Protein AF-A0A5E4KLP7-F1 (afdb_monomer)

Solvent-accessible surface area (backbone atoms only — not comparable to full-atom values): 4442 Å² total; per-residue (Å²): 140,87,85,91,81,89,80,81,84,74,79,80,65,84,77,78,87,73,80,65,88,74,65,68,34,84,42,56,14,71,84,81,64,47,83,36,77,34,80,54,83,82,77,74,88,56,85,45,60,40,77,65,58,42,59,72,68,50,74,83,84,125

Sequence (62 aa):
MNYENRGGFRPSGPRNMHMGPREMHKATCADCGQETEVPFVPSGDRPVYCRDCYQNHRPKRY

Secondary structure (DSSP, 8-state):
---------------------PPPEEEE-TTT--EEEESS---SSS----HHHHHHHS----

pLDDT: mean 77.71, std 13.3, range [47.5, 92.06]

Radius of gyration: 22.5 Å; Cα contacts (8 Å, |Δi|>4): 46; chains: 1; bounding box: 39×64×27 Å

Mean predicted aligned error: 13.05 Å

Structure (mmCIF, N/CA/C/O backbone):
data_AF-A0A5E4KLP7-F1
#
_entry.id   AF-A0A5E4KLP7-F1
#
loop_
_atom_site.group_PDB
_atom_site.id
_atom_site.type_symbol
_atom_site.label_atom_id
_atom_site.label_alt_id
_atom_site.label_comp_id
_atom_site.label_asym_id
_atom_site.label_entity_id
_atom_site.label_seq_id
_atom_site.pdbx_PDB_ins_code
_atom_site.Cartn_x
_atom_site.Cartn_y
_atom_site.Cartn_z
_atom_site.occupancy
_atom_site.B_iso_or_equiv
_atom_site.auth_seq_id
_atom_site.auth_comp_id
_atom_site.auth_asym_id
_atom_site.auth_atom_id
_atom_site.pdbx_PDB_model_num
ATOM 1 N N . MET A 1 1 ? 30.645 -58.053 13.707 1.00 48.75 1 MET A N 1
ATOM 2 C CA . MET A 1 1 ? 29.335 -57.694 13.122 1.00 48.75 1 MET A CA 1
ATOM 3 C C . MET A 1 1 ? 29.448 -56.265 12.613 1.00 48.75 1 MET A C 1
ATOM 5 O O . MET A 1 1 ? 29.420 -55.352 13.421 1.00 48.75 1 MET A O 1
ATOM 9 N N . ASN A 1 2 ? 29.690 -56.096 11.309 1.00 47.50 2 ASN A N 1
ATOM 10 C CA . ASN A 1 2 ? 29.885 -54.803 10.642 1.00 47.50 2 ASN A CA 1
ATOM 11 C C . ASN A 1 2 ? 28.598 -54.415 9.907 1.00 47.50 2 ASN A C 1
ATOM 13 O O . ASN A 1 2 ? 28.123 -55.188 9.077 1.00 47.50 2 ASN A O 1
ATOM 17 N N . TYR A 1 3 ? 28.055 -53.230 10.183 1.00 57.94 3 TYR A N 1
ATOM 18 C CA . TYR A 1 3 ? 26.993 -52.619 9.376 1.00 57.94 3 TYR A CA 1
ATOM 19 C C . TYR A 1 3 ? 27.314 -51.140 9.127 1.00 57.94 3 TYR A C 1
ATOM 21 O O . TYR A 1 3 ? 26.579 -50.233 9.504 1.00 57.94 3 TYR A O 1
ATOM 29 N N . GLU A 1 4 ? 28.468 -50.894 8.512 1.00 59.88 4 GLU A N 1
ATOM 30 C CA . GLU A 1 4 ? 28.978 -49.560 8.189 1.00 59.88 4 GLU A CA 1
ATOM 31 C C . GLU A 1 4 ? 28.614 -49.172 6.752 1.00 59.88 4 GLU A C 1
ATOM 33 O O . GLU A 1 4 ? 29.479 -49.053 5.893 1.00 59.88 4 GLU A O 1
ATOM 38 N N . ASN A 1 5 ? 27.319 -49.028 6.452 1.00 59.41 5 ASN A N 1
ATOM 39 C CA . ASN A 1 5 ? 26.865 -48.413 5.199 1.00 59.41 5 ASN A CA 1
ATOM 40 C C . ASN A 1 5 ? 25.389 -47.995 5.273 1.00 59.41 5 ASN A C 1
ATOM 42 O O . ASN A 1 5 ? 24.496 -48.774 4.933 1.00 59.41 5 ASN A O 1
ATOM 46 N N . ARG A 1 6 ? 25.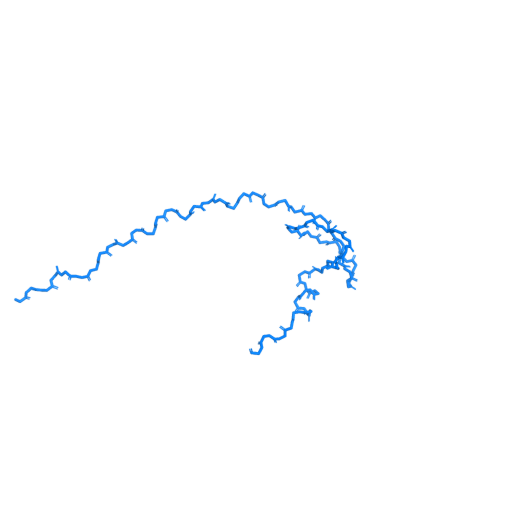123 -46.745 5.681 1.00 58.84 6 ARG A N 1
ATOM 47 C CA . ARG A 1 6 ? 23.951 -45.973 5.223 1.00 58.84 6 ARG A CA 1
ATOM 48 C C . ARG A 1 6 ? 24.032 -44.513 5.676 1.00 58.84 6 ARG A C 1
ATOM 50 O O . ARG A 1 6 ? 23.632 -44.168 6.779 1.00 58.84 6 ARG A O 1
ATOM 57 N N . GLY A 1 7 ? 24.516 -43.645 4.794 1.00 55.50 7 GLY A N 1
ATOM 58 C CA . GLY A 1 7 ? 24.455 -42.201 5.019 1.00 55.50 7 GLY A CA 1
ATOM 59 C C . GLY A 1 7 ? 25.231 -41.401 3.988 1.00 55.50 7 GLY A C 1
ATOM 60 O O . GLY A 1 7 ? 26.082 -40.601 4.351 1.00 55.50 7 GLY A O 1
ATOM 61 N N . GLY A 1 8 ? 24.989 -41.661 2.701 1.00 58.94 8 GLY A N 1
ATOM 62 C CA . GLY A 1 8 ? 25.622 -40.923 1.613 1.00 58.94 8 GLY A CA 1
ATOM 63 C C . GLY A 1 8 ? 25.343 -39.422 1.709 1.00 58.94 8 GLY A C 1
ATOM 64 O O . GLY A 1 8 ? 24.195 -38.987 1.807 1.00 58.94 8 GLY A O 1
ATOM 65 N N . PHE A 1 9 ? 26.420 -38.646 1.648 1.00 59.38 9 PHE A N 1
ATOM 66 C CA . PHE A 1 9 ? 26.424 -37.208 1.442 1.00 59.38 9 PHE A CA 1
ATOM 67 C C . PHE A 1 9 ? 25.541 -36.825 0.245 1.00 59.38 9 PHE A C 1
ATOM 69 O O . PHE A 1 9 ? 25.784 -37.255 -0.881 1.00 59.38 9 PHE A O 1
ATOM 76 N N . ARG A 1 10 ? 24.567 -35.939 0.462 1.00 63.44 10 ARG A N 1
ATOM 77 C CA . ARG A 1 10 ? 24.087 -35.044 -0.596 1.00 63.44 10 ARG A CA 1
ATOM 78 C C . ARG A 1 10 ? 24.651 -33.660 -0.299 1.00 63.44 10 ARG A C 1
ATOM 80 O O . ARG A 1 10 ? 24.043 -32.947 0.501 1.00 63.44 10 ARG A O 1
ATOM 87 N N . PRO A 1 11 ? 25.803 -33.268 -0.875 1.00 59.75 11 PRO A N 1
ATOM 88 C CA . PRO A 1 11 ? 26.202 -31.874 -0.817 1.00 59.75 11 PRO A CA 1
ATOM 89 C C . PRO A 1 11 ? 25.068 -31.082 -1.462 1.00 59.75 11 PRO A C 1
ATOM 91 O O . PRO A 1 11 ? 24.728 -31.285 -2.628 1.00 59.75 11 PRO A O 1
ATOM 94 N N . SER A 1 12 ? 24.410 -30.246 -0.662 1.00 63.94 12 SER A N 1
ATOM 95 C CA . SER A 1 12 ? 23.445 -29.287 -1.175 1.00 63.94 12 SER A CA 1
ATOM 96 C C . SER A 1 12 ? 24.230 -28.361 -2.092 1.00 63.94 12 SER A C 1
ATOM 98 O O . SER A 1 12 ? 24.974 -27.510 -1.611 1.00 63.94 12 SER A O 1
ATOM 100 N N . GLY A 1 13 ? 24.140 -28.610 -3.400 1.00 63.38 13 GLY A N 1
ATOM 101 C CA . GLY A 1 13 ? 24.809 -27.815 -4.421 1.00 63.38 13 GLY A CA 1
ATOM 102 C C . GLY A 1 13 ? 24.493 -26.325 -4.258 1.00 63.38 13 GLY A C 1
ATOM 103 O O . GLY A 1 13 ? 23.489 -25.973 -3.623 1.00 63.38 13 GLY A O 1
ATOM 104 N N . PRO A 1 14 ? 25.348 -25.440 -4.797 1.00 62.84 14 PRO A N 1
ATOM 105 C CA . PRO A 1 14 ? 25.191 -24.003 -4.645 1.00 62.84 14 PRO A CA 1
ATOM 106 C C . PRO A 1 14 ? 23.795 -23.614 -5.117 1.00 62.84 14 PRO A C 1
ATOM 108 O O . PRO A 1 14 ? 23.408 -23.869 -6.259 1.00 62.84 14 PRO A O 1
ATOM 111 N N . ARG A 1 15 ? 23.002 -23.057 -4.199 1.00 64.88 15 ARG A N 1
ATOM 112 C CA . ARG A 1 15 ? 21.640 -22.633 -4.499 1.00 64.88 15 ARG A CA 1
ATOM 113 C C . ARG A 1 15 ? 21.751 -21.471 -5.463 1.00 64.88 15 ARG A C 1
ATOM 115 O O . ARG A 1 15 ? 22.129 -20.371 -5.078 1.00 64.88 15 ARG A O 1
ATOM 122 N N . ASN A 1 16 ? 21.502 -21.802 -6.718 1.00 58.59 16 ASN A N 1
ATOM 123 C CA . ASN A 1 16 ? 21.636 -20.965 -7.886 1.00 58.59 16 ASN A CA 1
ATOM 124 C C . ASN A 1 16 ? 21.041 -19.565 -7.627 1.00 58.59 16 ASN A C 1
ATOM 126 O O . ASN A 1 16 ? 19.824 -19.384 -7.623 1.00 58.59 16 ASN A O 1
ATOM 130 N N . MET A 1 17 ? 21.928 -18.601 -7.376 1.00 61.16 17 MET A N 1
ATOM 131 C CA . MET A 1 17 ? 21.701 -17.173 -7.122 1.00 61.16 17 MET A CA 1
ATOM 132 C C . MET A 1 17 ? 21.195 -16.462 -8.394 1.00 61.16 17 MET A C 1
ATOM 134 O O . MET A 1 17 ? 21.863 -15.600 -8.944 1.00 61.16 17 MET A O 1
ATOM 138 N N . HIS A 1 18 ? 20.015 -16.831 -8.896 1.00 62.31 18 HIS A N 1
ATOM 139 C CA . HIS A 1 18 ? 19.386 -16.167 -10.052 1.00 62.31 18 HIS A CA 1
ATOM 140 C C . HIS A 1 18 ? 18.176 -15.313 -9.665 1.00 62.31 18 HIS A C 1
ATOM 142 O O . HIS A 1 18 ? 17.259 -15.117 -10.458 1.00 62.31 18 HIS A O 1
ATOM 148 N N . MET A 1 19 ? 18.164 -14.760 -8.453 1.00 59.78 19 MET A N 1
ATOM 149 C CA . MET A 1 19 ? 17.248 -13.665 -8.139 1.00 59.78 19 MET A CA 1
ATOM 150 C C . MET A 1 19 ? 17.875 -12.385 -8.699 1.00 59.78 19 MET A C 1
ATOM 152 O O . MET A 1 19 ? 18.519 -11.633 -7.973 1.00 59.78 19 MET A O 1
ATOM 156 N N . GLY A 1 20 ? 17.778 -12.200 -10.021 1.00 68.44 20 GLY A N 1
ATOM 157 C CA . GLY A 1 20 ? 18.133 -10.931 -10.654 1.00 68.44 20 GLY A CA 1
ATOM 158 C C . GLY A 1 20 ? 17.430 -9.775 -9.929 1.00 68.44 20 GLY A C 1
ATOM 159 O O . GLY A 1 20 ? 16.366 -9.998 -9.339 1.00 68.44 20 GLY A O 1
ATOM 160 N N . PRO A 1 21 ? 18.020 -8.567 -9.903 1.00 72.12 21 PRO A N 1
ATOM 161 C CA . PRO A 1 21 ? 17.423 -7.432 -9.212 1.00 72.12 21 PRO A CA 1
ATOM 162 C C . PRO A 1 21 ? 15.997 -7.225 -9.731 1.00 72.12 21 PRO A C 1
ATOM 164 O O . PRO A 1 21 ? 15.786 -6.936 -10.905 1.00 72.12 21 PRO A O 1
ATOM 167 N N . ARG A 1 22 ? 15.010 -7.452 -8.861 1.00 75.56 22 ARG A N 1
ATOM 168 C CA . ARG A 1 22 ? 13.601 -7.179 -9.157 1.00 75.56 22 ARG A CA 1
ATOM 169 C C . ARG A 1 22 ? 13.445 -5.669 -9.242 1.00 75.56 22 ARG A C 1
ATOM 171 O O . ARG A 1 22 ? 13.749 -4.979 -8.271 1.00 75.56 22 ARG A O 1
ATOM 178 N N . GLU A 1 23 ? 13.003 -5.181 -10.395 1.00 82.75 23 GLU A N 1
ATOM 179 C CA . GLU A 1 23 ? 12.658 -3.7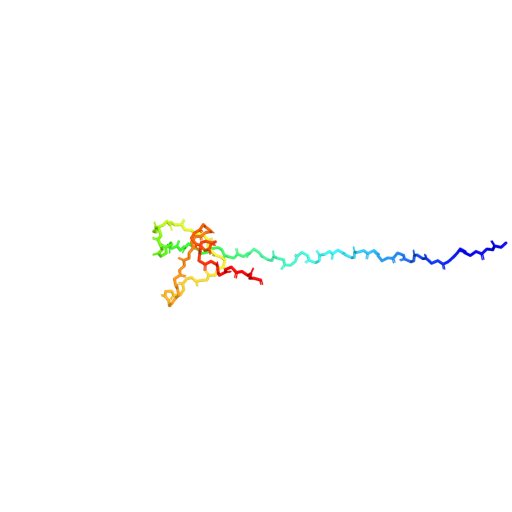76 -10.564 1.00 82.75 23 GLU A CA 1
ATOM 180 C C . GLU A 1 23 ? 11.506 -3.440 -9.614 1.00 82.75 23 GLU A C 1
ATOM 182 O O . GLU A 1 23 ? 10.459 -4.092 -9.605 1.00 82.75 23 GLU A O 1
ATOM 187 N N . MET A 1 24 ? 11.750 -2.462 -8.746 1.00 88.81 24 MET A N 1
ATOM 188 C CA . MET A 1 24 ? 10.764 -1.958 -7.803 1.00 88.81 24 MET A CA 1
ATOM 189 C C . MET A 1 24 ? 10.090 -0.749 -8.442 1.00 88.81 24 MET A C 1
ATOM 191 O O . MET A 1 24 ? 10.752 0.222 -8.808 1.00 88.81 24 MET A O 1
ATOM 195 N N . HIS A 1 25 ? 8.772 -0.801 -8.579 1.00 88.88 25 HIS A N 1
ATOM 196 C CA . HIS A 1 25 ? 7.974 0.294 -9.108 1.00 88.88 25 HIS A CA 1
ATOM 197 C C . HIS A 1 25 ? 7.303 1.045 -7.964 1.00 88.88 25 HIS A C 1
ATOM 199 O O . HIS A 1 25 ? 6.748 0.437 -7.046 1.00 88.88 25 HIS A O 1
ATOM 205 N N . LYS A 1 26 ? 7.327 2.378 -8.035 1.00 89.88 26 LYS A N 1
ATOM 206 C CA . LYS A 1 26 ? 6.565 3.228 -7.120 1.00 89.88 26 LYS A CA 1
ATOM 207 C C . LYS A 1 26 ? 5.080 3.119 -7.443 1.00 89.88 26 LYS A C 1
ATOM 209 O O . LYS A 1 26 ? 4.681 3.258 -8.598 1.00 89.88 26 LYS A O 1
ATOM 214 N N . ALA A 1 27 ? 4.274 2.889 -6.419 1.00 90.62 27 ALA A N 1
ATOM 215 C CA . ALA A 1 27 ? 2.829 2.809 -6.508 1.00 90.62 27 ALA A CA 1
ATOM 216 C C . ALA A 1 27 ? 2.183 3.479 -5.292 1.00 90.62 27 ALA A C 1
ATOM 218 O O . ALA A 1 27 ? 2.764 3.530 -4.211 1.00 90.62 27 ALA A O 1
ATOM 219 N N . THR A 1 28 ? 0.956 3.960 -5.459 1.00 91.19 28 THR A N 1
ATOM 220 C CA . THR A 1 28 ? 0.172 4.555 -4.372 1.00 91.19 28 THR A CA 1
ATOM 221 C C . THR A 1 28 ? -0.793 3.518 -3.812 1.00 91.19 28 THR A C 1
ATOM 223 O O . THR A 1 28 ? -1.503 2.856 -4.570 1.00 91.19 28 THR A O 1
ATOM 226 N N . CYS A 1 29 ? -0.834 3.368 -2.486 1.00 91.56 29 CYS A N 1
ATOM 227 C CA . CYS A 1 29 ? -1.795 2.491 -1.826 1.00 91.56 29 CYS A CA 1
ATOM 228 C C . CYS A 1 29 ?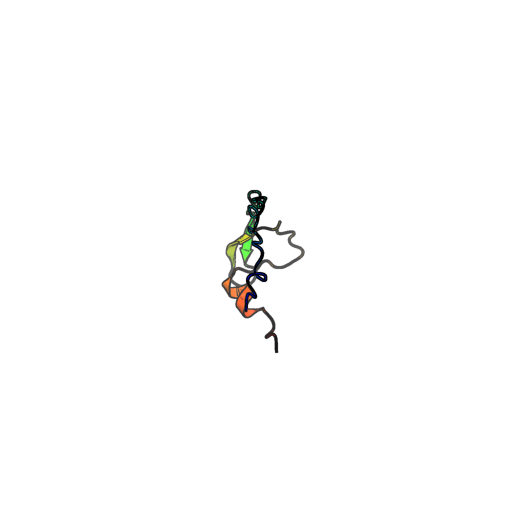 -3.222 3.012 -2.045 1.00 91.56 29 CYS A C 1
ATOM 230 O O . CYS A 1 29 ? -3.529 4.139 -1.665 1.00 91.56 29 CYS A O 1
ATOM 232 N N . ALA A 1 30 ? -4.104 2.183 -2.598 1.00 89.50 30 ALA A N 1
ATOM 233 C CA . ALA A 1 30 ? -5.494 2.546 -2.870 1.00 89.50 30 ALA A CA 1
ATOM 234 C C . ALA A 1 30 ? -6.347 2.723 -1.598 1.00 89.50 30 ALA A C 1
ATOM 236 O O . ALA A 1 30 ? -7.411 3.326 -1.661 1.00 89.50 30 ALA A O 1
ATOM 237 N N . ASP A 1 31 ? -5.889 2.194 -0.462 1.00 89.81 31 ASP A N 1
ATOM 238 C CA . ASP A 1 31 ? -6.640 2.188 0.798 1.00 89.81 31 ASP A CA 1
ATOM 239 C C . ASP A 1 31 ? -6.242 3.357 1.714 1.00 89.81 31 ASP A C 1
ATOM 241 O O . ASP A 1 31 ? -7.084 4.114 2.185 1.00 89.81 31 ASP A O 1
ATOM 245 N N . CYS A 1 32 ? -4.937 3.562 1.911 1.00 91.38 32 CYS A N 1
ATOM 246 C CA . CYS A 1 32 ? -4.416 4.588 2.818 1.00 91.38 32 CYS A CA 1
ATOM 247 C C . CYS A 1 32 ? -3.684 5.745 2.114 1.00 91.38 32 CYS A C 1
ATOM 249 O O . CYS A 1 32 ? -3.222 6.663 2.784 1.00 91.38 32 CYS A O 1
ATOM 251 N N . GLY A 1 33 ? -3.502 5.692 0.789 1.00 89.25 33 GLY A N 1
ATOM 252 C CA . GLY A 1 33 ? -2.871 6.762 0.003 1.00 89.25 33 GLY A CA 1
ATOM 253 C C . GLY A 1 33 ? -1.348 6.888 0.129 1.00 89.25 33 GLY A C 1
ATOM 254 O O . GLY A 1 33 ? -0.776 7.816 -0.434 1.00 89.25 33 GLY A O 1
ATOM 255 N N . GLN A 1 34 ? -0.672 5.985 0.848 1.00 90.12 34 GLN A N 1
ATOM 256 C CA . GLN A 1 34 ? 0.783 6.059 1.041 1.00 90.12 34 GLN A CA 1
ATOM 257 C C . GLN A 1 34 ? 1.562 5.585 -0.196 1.00 90.12 34 GLN A C 1
ATOM 259 O O . GLN A 1 34 ? 1.120 4.671 -0.897 1.00 90.12 34 GLN A O 1
ATOM 264 N N . GLU A 1 35 ? 2.744 6.154 -0.429 1.00 90.06 35 GLU A N 1
ATOM 265 C CA . GLU A 1 35 ? 3.673 5.684 -1.462 1.00 90.06 35 GLU A CA 1
ATOM 266 C C . GLU A 1 35 ? 4.335 4.366 -1.031 1.00 90.06 35 GLU A C 1
ATOM 268 O O . GLU A 1 35 ? 4.820 4.228 0.092 1.00 90.06 35 GLU A O 1
ATOM 273 N N . THR A 1 36 ? 4.349 3.372 -1.917 1.00 89.56 36 THR A N 1
ATOM 274 C 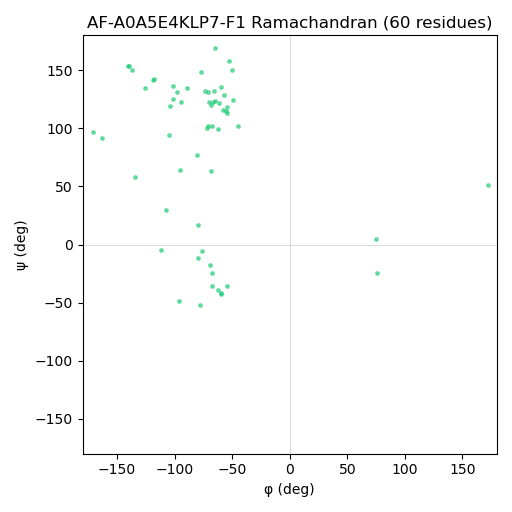CA . THR A 1 36 ? 4.931 2.053 -1.664 1.00 89.56 36 THR A CA 1
ATOM 275 C C . THR A 1 36 ? 5.690 1.542 -2.885 1.00 89.56 36 THR A C 1
ATOM 277 O O . THR A 1 36 ? 5.402 1.914 -4.021 1.00 89.56 36 THR A O 1
ATOM 280 N N . GLU A 1 37 ? 6.679 0.686 -2.650 1.00 90.06 37 GLU A N 1
ATOM 281 C CA . GLU A 1 37 ? 7.490 0.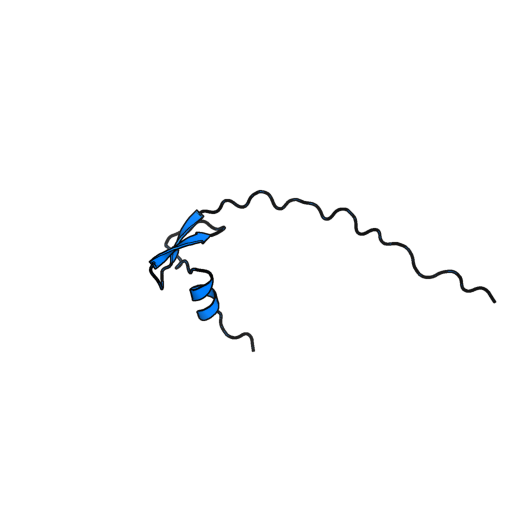081 -3.700 1.00 90.06 37 GLU A CA 1
ATOM 282 C C . GLU A 1 37 ? 7.055 -1.370 -3.898 1.00 90.06 37 GLU A C 1
ATOM 284 O O . GLU A 1 37 ? 7.139 -2.197 -2.985 1.00 90.06 37 GLU A O 1
ATOM 289 N N . VAL A 1 38 ? 6.585 -1.686 -5.102 1.00 87.88 38 VAL A N 1
ATOM 290 C CA . VAL A 1 38 ? 6.068 -3.009 -5.454 1.00 87.88 38 VAL A CA 1
ATOM 291 C C . VAL A 1 38 ? 6.899 -3.649 -6.566 1.00 87.88 38 VAL A C 1
ATOM 293 O O . VAL A 1 38 ? 7.320 -2.962 -7.491 1.00 87.88 38 VAL A O 1
ATOM 296 N N . PRO A 1 39 ? 7.126 -4.974 -6.530 1.00 86.00 39 PRO A N 1
ATOM 297 C CA . PRO A 1 39 ? 7.928 -5.681 -7.534 1.00 86.00 39 PRO A CA 1
ATOM 298 C C . PRO A 1 39 ? 7.147 -5.980 -8.830 1.00 86.00 39 PRO A C 1
ATOM 300 O O . PRO A 1 39 ? 7.503 -6.891 -9.572 1.00 86.00 39 PRO A O 1
ATOM 303 N N . PHE A 1 40 ? 6.021 -5.304 -9.056 1.00 84.81 40 PHE A N 1
ATOM 304 C CA . PHE A 1 40 ? 5.151 -5.485 -10.213 1.00 84.81 40 PHE A CA 1
ATOM 305 C C . PHE A 1 40 ? 4.709 -4.120 -10.737 1.00 84.81 40 PHE A C 1
ATO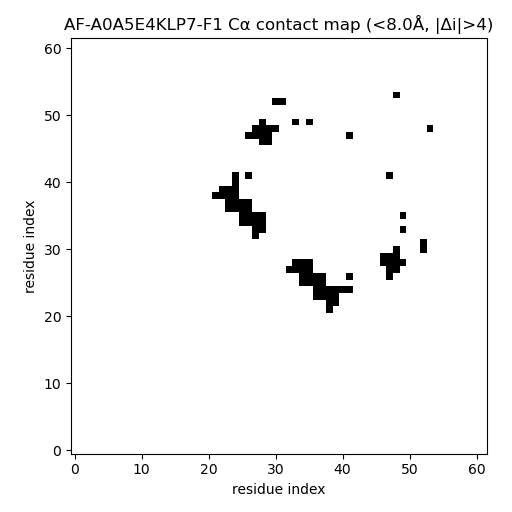M 307 O O . PHE A 1 40 ? 4.579 -3.172 -9.967 1.00 84.81 40 PHE A O 1
ATOM 314 N N . VAL A 1 41 ? 4.461 -4.017 -12.042 1.00 83.88 41 VAL A N 1
ATOM 315 C CA . VAL A 1 41 ? 4.005 -2.764 -12.654 1.00 83.88 41 VAL A CA 1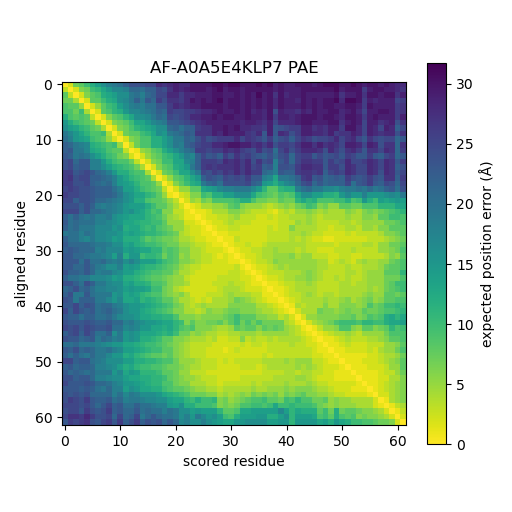
ATOM 316 C C . VAL A 1 41 ? 2.563 -2.477 -12.210 1.00 83.88 41 VAL A C 1
ATOM 318 O O . VAL A 1 41 ? 1.688 -3.319 -12.430 1.00 83.88 41 VAL A O 1
ATOM 321 N N . PRO A 1 42 ? 2.278 -1.320 -11.588 1.00 84.06 42 PRO A N 1
ATOM 322 C CA . PRO A 1 42 ? 0.916 -0.934 -11.244 1.00 84.06 42 PRO A CA 1
ATOM 323 C C . PRO A 1 42 ? 0.145 -0.556 -12.519 1.00 84.06 42 PRO A C 1
ATOM 325 O O . PRO A 1 42 ? 0.292 0.544 -13.038 1.00 84.06 42 PRO A O 1
ATOM 328 N N . SER A 1 43 ? -0.676 -1.469 -13.043 1.00 79.88 43 SER A N 1
ATOM 329 C CA . SER A 1 43 ? -1.424 -1.260 -14.299 1.00 79.88 43 SER A CA 1
ATOM 330 C C . SER A 1 43 ? -2.646 -0.337 -14.171 1.00 79.88 43 SER A C 1
ATOM 332 O O . SER A 1 43 ? -3.283 -0.033 -15.168 1.00 79.88 43 SER A O 1
ATOM 334 N N . GLY A 1 44 ? -3.013 0.105 -12.962 1.00 77.75 44 GLY A N 1
ATOM 335 C CA . GLY A 1 44 ? -4.227 0.901 -12.717 1.00 77.75 44 GLY A CA 1
ATOM 336 C C . GLY A 1 44 ? -5.530 0.089 -12.753 1.00 77.75 44 GLY A C 1
ATOM 337 O O . GLY A 1 44 ? -6.477 0.438 -12.056 1.00 77.75 44 GLY A O 1
ATOM 338 N N . ASP A 1 45 ? -5.552 -1.048 -13.456 1.00 82.81 45 ASP A N 1
ATOM 339 C CA . ASP A 1 45 ? -6.687 -1.986 -13.480 1.00 82.81 45 ASP A CA 1
ATOM 340 C C . ASP A 1 45 ? -6.925 -2.696 -12.136 1.00 82.81 45 ASP A C 1
ATOM 342 O O . ASP A 1 45 ? -8.017 -3.193 -11.860 1.00 82.81 45 ASP A O 1
ATOM 346 N N . ARG A 1 46 ? -5.883 -2.804 -11.300 1.00 83.44 46 ARG A N 1
ATOM 347 C CA . ARG A 1 46 ? -5.920 -3.486 -9.999 1.00 83.44 46 ARG A CA 1
ATOM 348 C C . ARG A 1 46 ? -5.433 -2.550 -8.893 1.00 83.44 46 ARG A C 1
ATOM 350 O O . ARG A 1 46 ? -4.382 -1.930 -9.068 1.00 83.44 46 ARG A O 1
ATOM 357 N N . PRO A 1 47 ? -6.133 -2.484 -7.745 1.00 87.50 47 PRO A N 1
ATOM 358 C CA . PRO A 1 47 ? -5.701 -1.661 -6.626 1.00 87.50 47 PRO A CA 1
ATOM 359 C C . PRO A 1 47 ? -4.386 -2.194 -6.053 1.00 87.50 47 PRO A C 1
ATOM 361 O O . PRO A 1 47 ? -4.234 -3.393 -5.802 1.00 87.50 47 PRO A O 1
ATOM 364 N N . VAL A 1 48 ? -3.430 -1.291 -5.843 1.00 90.00 48 VAL A N 1
ATOM 365 C CA . VAL A 1 48 ? -2.184 -1.596 -5.139 1.00 90.00 48 VAL A CA 1
ATOM 366 C C . VAL A 1 48 ? -2.389 -1.343 -3.658 1.00 90.00 48 VAL A C 1
ATOM 368 O O . VAL A 1 48 ? -2.929 -0.311 -3.269 1.00 90.00 48 VAL A O 1
ATOM 371 N N . TYR A 1 49 ? -1.930 -2.270 -2.827 1.00 90.62 49 TYR A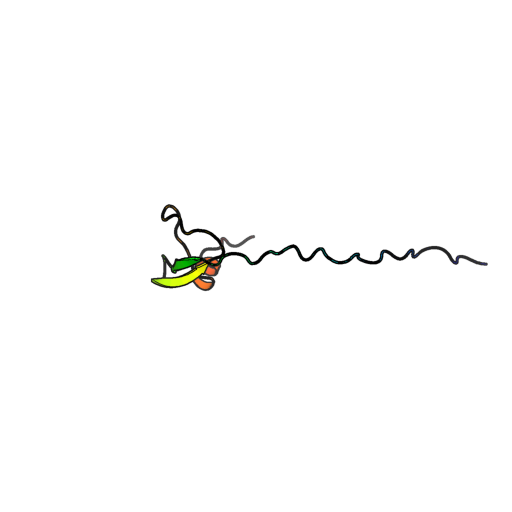 N 1
ATOM 372 C CA . TYR A 1 49 ? -1.985 -2.137 -1.379 1.00 90.62 49 TYR A CA 1
ATOM 373 C C . TYR A 1 49 ? -0.576 -2.162 -0.800 1.00 90.62 49 TYR A C 1
ATOM 375 O O . TYR A 1 49 ? 0.270 -2.943 -1.240 1.00 90.62 49 TYR A O 1
ATOM 383 N N . CYS A 1 50 ? -0.336 -1.334 0.216 1.00 90.62 50 CYS A N 1
ATOM 384 C CA . CYS A 1 50 ? 0.875 -1.434 1.018 1.00 90.62 50 CYS A CA 1
ATOM 385 C C . CYS A 1 50 ? 0.902 -2.760 1.794 1.00 90.62 50 CYS A C 1
ATOM 387 O O . CYS A 1 50 ? -0.098 -3.479 1.889 1.00 90.62 50 CYS A O 1
ATOM 389 N N . ARG A 1 51 ? 2.054 -3.079 2.391 1.00 86.44 51 ARG A N 1
ATOM 390 C CA . ARG A 1 51 ? 2.245 -4.312 3.165 1.00 86.44 51 ARG A CA 1
ATOM 391 C C . ARG A 1 51 ? 1.204 -4.483 4.280 1.00 86.44 51 ARG A C 1
ATOM 393 O O . ARG A 1 51 ? 0.797 -5.615 4.545 1.00 86.44 51 ARG A O 1
ATOM 400 N N . ASP A 1 52 ? 0.788 -3.397 4.918 1.00 90.00 52 ASP A N 1
ATOM 401 C CA . ASP A 1 52 ? -0.166 -3.413 6.029 1.00 90.00 52 ASP A CA 1
ATOM 402 C C . ASP A 1 52 ? -1.609 -3.595 5.543 1.00 90.00 52 ASP A C 1
ATOM 404 O O . ASP A 1 52 ? -2.275 -4.548 5.948 1.00 90.00 52 ASP A O 1
ATOM 408 N N . CYS A 1 53 ? -2.065 -2.772 4.591 1.00 92.06 53 CYS A N 1
ATOM 409 C CA . CYS A 1 53 ? -3.395 -2.911 3.989 1.00 92.06 53 CYS A CA 1
ATOM 410 C C . CYS A 1 53 ? -3.551 -4.278 3.308 1.00 92.06 53 CYS A C 1
ATOM 412 O O . CYS A 1 53 ? -4.563 -4.949 3.497 1.00 92.06 53 CYS A O 1
ATOM 414 N N . TYR A 1 54 ? -2.525 -4.764 2.596 1.00 89.06 54 TYR A N 1
ATOM 415 C CA . TYR A 1 54 ? -2.563 -6.096 1.989 1.00 89.06 54 TYR A CA 1
ATOM 416 C C . TYR A 1 54 ? -2.754 -7.190 3.041 1.00 89.06 54 TYR A C 1
ATOM 418 O O . TYR A 1 54 ? -3.551 -8.098 2.834 1.00 89.06 54 TYR A O 1
ATOM 426 N N . GLN A 1 55 ? -2.066 -7.111 4.186 1.00 87.75 55 GLN A N 1
ATOM 427 C CA . GLN A 1 55 ? -2.257 -8.070 5.278 1.00 87.75 55 GLN A CA 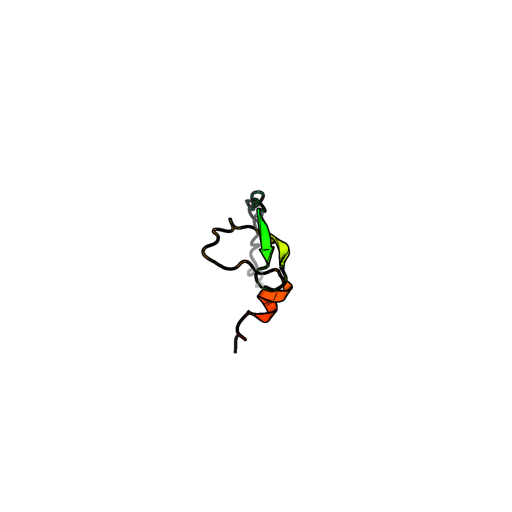1
ATOM 428 C C . GLN A 1 55 ? -3.680 -8.041 5.839 1.00 87.75 55 GLN A C 1
ATOM 430 O O . GLN A 1 55 ? -4.223 -9.111 6.105 1.00 87.75 55 GLN A O 1
ATOM 435 N N . ASN A 1 56 ? -4.287 -6.860 5.958 1.00 88.44 56 ASN A N 1
ATOM 436 C CA . ASN A 1 56 ? -5.669 -6.712 6.412 1.00 88.44 56 ASN A CA 1
ATOM 437 C C . ASN A 1 56 ? -6.688 -7.281 5.403 1.00 88.44 56 ASN A C 1
ATOM 439 O O . ASN A 1 56 ? -7.677 -7.893 5.792 1.00 88.44 56 ASN A O 1
ATOM 443 N N . HIS A 1 57 ? -6.416 -7.143 4.102 1.00 86.19 57 HIS A N 1
ATOM 444 C CA . HIS A 1 57 ? -7.256 -7.683 3.028 1.00 86.19 57 HIS A CA 1
ATOM 445 C C . HIS A 1 57 ? -7.061 -9.183 2.766 1.00 86.19 57 HIS A C 1
ATOM 447 O O . HIS A 1 57 ? -7.844 -9.779 2.021 1.00 86.19 57 HIS A O 1
ATOM 453 N N . ARG A 1 58 ? -6.028 -9.825 3.331 1.00 83.06 58 ARG A N 1
ATOM 454 C CA . ARG A 1 58 ? -5.806 -11.259 3.108 1.00 83.06 58 ARG A CA 1
ATOM 455 C C . ARG A 1 58 ? -6.949 -12.054 3.748 1.00 83.06 58 ARG A C 1
ATOM 457 O O . ARG A 1 58 ? -7.125 -11.975 4.964 1.00 83.06 58 ARG A O 1
ATOM 464 N N . PRO A 1 59 ? -7.686 -12.876 2.976 1.00 81.19 59 PRO A N 1
ATOM 465 C CA . PRO A 1 59 ? -8.701 -13.740 3.557 1.00 81.19 59 PRO A CA 1
ATOM 466 C C . PRO A 1 59 ? -8.032 -14.685 4.558 1.00 81.19 59 PRO A C 1
ATOM 468 O O . PRO A 1 59 ? -6.963 -15.243 4.275 1.00 81.19 59 PRO A O 1
ATOM 471 N N . LYS A 1 60 ? -8.653 -14.857 5.732 1.00 80.81 60 LYS A N 1
ATOM 472 C CA . LYS A 1 60 ? -8.209 -15.852 6.713 1.00 80.81 60 LYS A CA 1
ATOM 473 C C . LYS A 1 60 ? -8.174 -17.207 6.015 1.00 80.81 60 LYS A C 1
ATOM 475 O O . LYS A 1 60 ? -9.203 -17.718 5.584 1.00 80.81 60 LYS A O 1
ATOM 480 N N . ARG A 1 61 ? -6.972 -17.765 5.889 1.00 79.44 61 ARG A N 1
ATOM 481 C CA . ARG A 1 61 ? -6.793 -19.164 5.513 1.00 79.44 61 ARG A CA 1
ATOM 482 C C . ARG A 1 61 ? -7.240 -19.975 6.728 1.00 79.44 61 ARG A C 1
ATOM 484 O O . ARG A 1 61 ? -6.546 -19.938 7.741 1.00 79.44 61 ARG A O 1
ATOM 491 N N . TYR A 1 62 ? -8.447 -20.531 6.655 1.00 78.75 62 TYR A N 1
ATOM 492 C CA . TYR A 1 62 ? -8.945 -21.522 7.608 1.00 78.75 62 TYR A CA 1
ATOM 493 C C . TYR A 1 62 ? -8.200 -22.842 7.403 1.00 78.75 62 TYR A C 1
ATOM 495 O O . TYR A 1 62 ? -7.898 -23.151 6.224 1.00 78.75 62 TYR A O 1
#

Foldseek 3Di:
DDDPDDDDDDPPPDPPPPPDPQDWDWDAAPPPRDIDTDSDDCPVPDGDHDPVVVVVPDPPPD